Protein AF-A0A5B8XBV9-F1 (afdb_monomer)

Organism: NCBI:txid2163644

Foldseek 3Di:
DDPVVVVVVVVVVVVVVVVVVVVPPDDPQKDWDQADPVFGDHIDIDGHPVPRQWDADPGRRDIDGNDDD

Nearest PDB structures (foldseek):
  2jvm-assembly1_A  TM=8.058E-01  e=5.331E-02  Cereibacter sphaeroides 2.4.1
  8qby-assembly1_R  TM=7.926E-01  e=1.299E-01  Paracoccus denitrificans PD1222

pLDDT: mean 74.34, std 14.37, range [49.78, 92.06]

Mean predicted aligned error: 12.8 Å

Sequence (69 aa):
MSILKKLAKYFISCIAMKILNFMSKEEDTKVSCDGQDNIKHPKIYIEYKENEKVVKCQYCGKIFNKYEK

Structure (mmCIF, N/CA/C/O backbone):
data_AF-A0A5B8XBV9-F1
#
_entry.id   AF-A0A5B8XBV9-F1
#
loop_
_atom_site.group_PDB
_atom_site.id
_atom_site.type_symbol
_atom_site.label_atom_id
_atom_site.label_a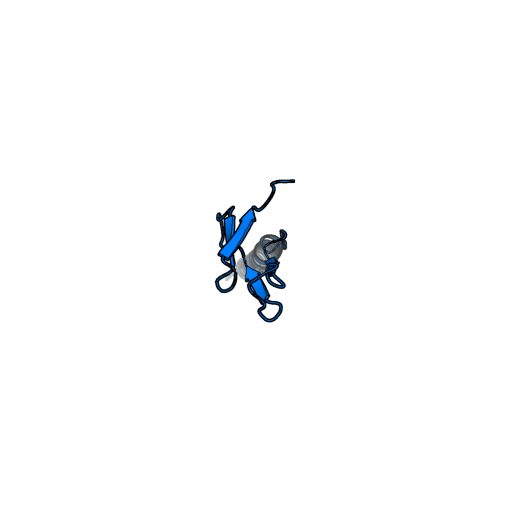lt_id
_atom_site.label_comp_id
_atom_site.label_asym_id
_atom_site.label_entity_id
_atom_site.label_seq_id
_atom_site.pdbx_PDB_ins_code
_atom_site.Cartn_x
_atom_site.Cartn_y
_atom_site.Cartn_z
_atom_site.occupancy
_atom_site.B_iso_or_equiv
_atom_site.auth_seq_id
_atom_site.auth_comp_id
_atom_site.auth_asym_id
_atom_site.auth_atom_id
_atom_site.pdbx_PDB_model_num
ATOM 1 N N . MET A 1 1 ? -45.975 2.111 26.419 1.00 54.09 1 MET A N 1
ATOM 2 C CA . MET A 1 1 ? -44.691 1.827 25.731 1.00 54.09 1 MET A CA 1
ATOM 3 C C . MET A 1 1 ? -43.927 3.131 25.562 1.00 54.09 1 MET A C 1
ATOM 5 O O . MET A 1 1 ? -44.294 3.955 24.739 1.00 54.09 1 MET A O 1
ATOM 9 N N . SER A 1 2 ? -42.953 3.372 26.439 1.00 53.12 2 SER A N 1
ATOM 10 C CA . SER A 1 2 ? -42.416 4.710 26.705 1.00 53.12 2 SER A CA 1
ATOM 11 C C . SER A 1 2 ? -41.531 5.238 25.573 1.00 53.12 2 SER A C 1
ATOM 13 O O . SER A 1 2 ? -40.483 4.664 25.277 1.00 53.12 2 SER A O 1
ATOM 15 N N . ILE A 1 3 ? -41.941 6.370 24.997 1.00 62.19 3 ILE A N 1
ATOM 16 C CA . ILE A 1 3 ? -41.245 7.177 23.975 1.00 62.19 3 ILE A CA 1
ATOM 17 C C . ILE A 1 3 ? -39.768 7.431 24.332 1.00 62.19 3 ILE A C 1
ATOM 19 O O . ILE A 1 3 ? -38.910 7.432 23.448 1.00 62.19 3 ILE A O 1
ATOM 23 N N . LEU A 1 4 ? -39.445 7.505 25.630 1.00 59.66 4 LEU A N 1
ATOM 24 C CA . LEU A 1 4 ? -38.072 7.595 26.140 1.00 59.66 4 LEU A CA 1
ATOM 25 C C . LEU A 1 4 ? -37.145 6.475 25.632 1.00 59.66 4 LEU A C 1
ATOM 27 O O . LEU A 1 4 ? -35.992 6.744 25.302 1.00 59.66 4 LEU A O 1
ATOM 31 N N . LYS A 1 5 ? -37.628 5.229 25.511 1.00 56.44 5 LYS A N 1
ATOM 32 C CA . LYS A 1 5 ? -36.798 4.102 25.038 1.00 56.44 5 LYS A CA 1
ATOM 33 C C . LYS A 1 5 ? -36.424 4.243 23.557 1.00 56.44 5 LYS A C 1
ATOM 35 O O . LYS A 1 5 ? -35.383 3.747 23.135 1.00 56.44 5 LYS A O 1
ATOM 40 N N . LYS A 1 6 ? -37.265 4.922 22.770 1.00 60.12 6 LYS A N 1
ATOM 41 C CA . LYS A 1 6 ? -37.067 5.131 21.328 1.00 60.12 6 LYS A CA 1
ATOM 42 C C . LYS A 1 6 ? -36.051 6.247 21.066 1.00 60.12 6 LYS A C 1
ATOM 44 O O . LYS A 1 6 ? -35.179 6.084 20.218 1.00 60.12 6 LYS A O 1
ATOM 49 N N . LEU A 1 7 ? -36.113 7.319 21.858 1.00 60.66 7 LEU A N 1
ATOM 50 C CA . LEU A 1 7 ? -35.165 8.437 21.808 1.00 60.66 7 LEU A CA 1
ATOM 51 C C . LEU A 1 7 ? -33.755 8.024 22.247 1.00 60.66 7 LEU A C 1
ATOM 53 O O . LEU A 1 7 ? -32.790 8.345 21.559 1.00 60.66 7 LEU A O 1
ATOM 57 N N . ALA A 1 8 ? -33.634 7.236 23.321 1.00 61.22 8 ALA A N 1
ATOM 58 C CA . ALA A 1 8 ? -32.339 6.722 23.773 1.00 61.22 8 ALA A CA 1
ATOM 59 C C . ALA A 1 8 ? -31.646 5.862 22.699 1.00 61.22 8 ALA A C 1
ATOM 61 O O . ALA A 1 8 ? -30.443 5.983 22.481 1.00 61.22 8 ALA A O 1
ATOM 62 N N . LYS A 1 9 ? -32.412 5.044 21.964 1.00 60.53 9 LYS A N 1
ATOM 63 C CA . LYS A 1 9 ? -31.884 4.185 20.893 1.00 60.53 9 LYS A CA 1
ATOM 64 C C . LYS A 1 9 ? -31.359 4.992 19.699 1.00 60.53 9 LYS A C 1
ATOM 66 O O . LYS A 1 9 ? -30.312 4.657 19.153 1.00 60.53 9 LYS A O 1
ATOM 71 N N . TYR A 1 10 ? -32.045 6.079 19.341 1.00 61.34 10 TYR A N 1
ATOM 72 C CA . TYR A 1 10 ? -31.587 7.017 18.310 1.00 61.34 10 TYR A CA 1
ATOM 73 C C . TYR A 1 10 ? -30.309 7.754 18.724 1.00 61.34 10 TYR A C 1
ATOM 75 O O . TYR A 1 10 ? -29.390 7.890 17.921 1.00 61.34 10 TYR A O 1
ATOM 83 N N . PHE A 1 11 ? -30.216 8.176 19.987 1.00 62.28 11 PHE A N 1
ATOM 84 C CA . PHE A 1 11 ? -29.044 8.889 20.495 1.00 62.28 11 PHE A CA 1
ATOM 85 C C . PHE A 1 11 ? -27.781 8.015 20.480 1.00 62.28 11 PHE A C 1
ATOM 87 O O . PHE A 1 11 ? -26.728 8.451 20.017 1.00 62.28 11 PHE A O 1
ATOM 94 N N . ILE A 1 12 ? -27.907 6.753 20.904 1.00 65.12 12 ILE A N 1
ATOM 95 C CA . ILE A 1 12 ? -26.813 5.770 20.872 1.00 65.12 12 ILE A CA 1
ATOM 96 C C . ILE A 1 12 ? -26.378 5.484 19.426 1.00 65.12 12 ILE A C 1
ATOM 98 O O . ILE A 1 12 ? -25.182 5.426 19.146 1.00 65.12 12 ILE A O 1
ATOM 102 N N . SER A 1 13 ? -27.330 5.377 18.491 1.00 65.12 13 SER A N 1
ATOM 103 C CA . SER A 1 13 ? -27.040 5.172 17.065 1.00 65.12 13 SER A CA 1
ATOM 104 C C . SER A 1 13 ? -26.202 6.307 16.466 1.00 65.12 13 SER A C 1
ATOM 106 O O . SER A 1 13 ? -25.240 6.047 15.745 1.00 65.12 13 SER A O 1
ATOM 108 N N . CYS A 1 14 ? -26.533 7.564 16.773 1.00 61.03 14 CYS A N 1
ATOM 109 C CA . CYS A 1 14 ? -25.807 8.726 16.251 1.00 61.03 14 CYS A CA 1
ATOM 110 C C . CYS A 1 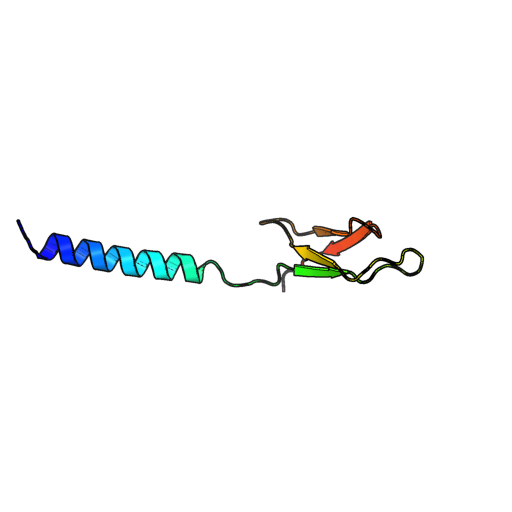14 ? -24.374 8.824 16.795 1.00 61.03 14 CYS A C 1
ATOM 112 O O . CYS A 1 14 ? -23.462 9.230 16.073 1.00 61.03 14 CYS A O 1
ATOM 114 N N . ILE A 1 15 ? -24.166 8.442 18.058 1.00 71.19 15 ILE A N 1
ATOM 115 C CA . ILE A 1 15 ? -22.839 8.435 18.685 1.00 71.19 15 ILE A CA 1
ATOM 116 C C . ILE A 1 15 ? -21.965 7.336 18.070 1.00 71.19 15 ILE A C 1
ATOM 118 O O . ILE A 1 15 ? -20.825 7.607 17.697 1.00 71.19 15 ILE A O 1
ATOM 122 N N . ALA A 1 16 ? -22.508 6.131 17.874 1.00 65.56 16 ALA A N 1
ATOM 123 C CA . ALA A 1 16 ? -21.780 5.024 17.254 1.00 65.56 16 ALA A CA 1
ATOM 124 C C . ALA A 1 16 ? -21.294 5.362 15.830 1.00 65.56 16 ALA A C 1
ATOM 126 O O . ALA A 1 16 ? -20.137 5.114 15.495 1.00 65.56 16 ALA A O 1
ATOM 127 N N . MET A 1 17 ? -22.141 6.006 15.017 1.00 61.78 17 MET A N 1
ATOM 128 C CA . MET A 1 17 ? -21.788 6.430 13.654 1.00 61.78 17 MET A CA 1
ATOM 129 C C . MET A 1 17 ? -20.665 7.480 13.618 1.00 61.78 17 MET A C 1
ATOM 131 O O . MET A 1 17 ? -19.817 7.455 12.727 1.00 61.78 17 MET A O 1
ATOM 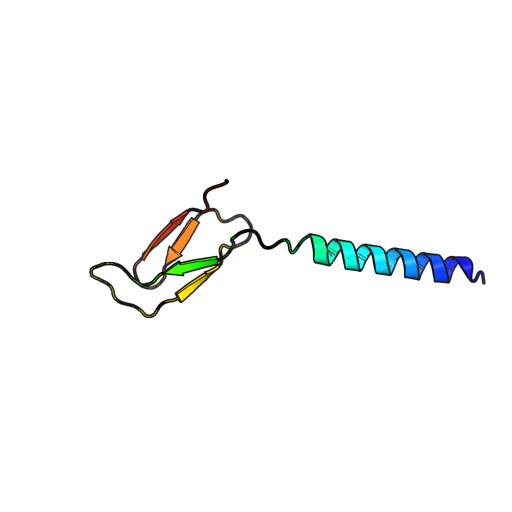135 N N . LYS A 1 18 ? -20.626 8.396 14.594 1.00 60.38 18 LYS A N 1
ATOM 136 C CA . LYS A 1 18 ? -19.536 9.377 14.723 1.00 60.38 18 LYS A CA 1
ATOM 137 C C . LYS A 1 18 ? -18.213 8.736 15.147 1.00 60.38 18 LYS A C 1
ATOM 139 O O . LYS A 1 18 ? -17.173 9.149 14.647 1.00 60.38 18 LYS A O 1
ATOM 144 N N . ILE A 1 19 ? -18.247 7.737 16.031 1.00 61.56 19 ILE A N 1
ATOM 145 C CA . ILE A 1 19 ? -17.045 7.031 16.506 1.00 61.56 19 ILE A CA 1
ATOM 146 C C . ILE A 1 19 ? -16.417 6.194 15.380 1.00 61.56 19 ILE A C 1
ATOM 148 O O . ILE A 1 19 ? -15.205 6.254 15.194 1.00 61.56 19 ILE A O 1
ATOM 152 N N . LEU A 1 20 ? -17.229 5.496 14.575 1.00 59.97 20 LEU A N 1
ATOM 153 C CA . LEU A 1 20 ? -16.757 4.739 13.403 1.00 59.97 20 LEU A CA 1
ATOM 154 C C . LEU A 1 20 ? -16.017 5.628 12.389 1.00 59.97 20 LEU A C 1
ATOM 156 O O . LEU A 1 20 ? -14.941 5.268 11.922 1.00 59.97 20 LEU A O 1
ATOM 160 N N . ASN A 1 21 ? -16.547 6.821 12.106 1.00 56.16 21 ASN A N 1
ATOM 161 C CA . ASN A 1 21 ? -15.893 7.773 11.202 1.00 56.16 21 ASN A CA 1
ATOM 162 C C . ASN A 1 21 ? -14.601 8.366 11.785 1.00 56.16 21 ASN A C 1
ATOM 164 O O . ASN A 1 21 ? -13.672 8.664 11.042 1.00 56.16 21 ASN A O 1
ATOM 168 N N . PHE A 1 22 ? -14.511 8.526 13.108 1.00 52.03 22 PHE A N 1
ATOM 169 C CA . PHE A 1 22 ? -13.324 9.087 13.759 1.00 52.03 22 PHE A CA 1
ATOM 170 C C . PHE A 1 22 ? -12.126 8.120 13.774 1.00 52.03 22 PHE A C 1
ATOM 172 O O . PHE A 1 22 ? -10.983 8.571 13.795 1.00 52.03 22 PHE A O 1
ATOM 179 N N . MET A 1 23 ? -12.365 6.805 13.717 1.00 49.78 23 MET A N 1
ATOM 180 C CA . MET A 1 23 ? -11.302 5.792 13.613 1.00 49.78 23 MET A CA 1
ATOM 181 C C . MET A 1 23 ? -10.694 5.678 12.207 1.00 49.78 23 MET A C 1
ATOM 183 O O . MET A 1 23 ? -9.638 5.078 12.059 1.00 49.78 23 MET A O 1
ATOM 187 N N . SER A 1 24 ? -11.301 6.296 11.190 1.00 53.22 24 SER A N 1
ATOM 188 C CA . SER A 1 24 ? -10.738 6.385 9.831 1.00 53.22 24 SER A CA 1
ATOM 189 C C . SER A 1 24 ? -9.787 7.577 9.695 1.00 53.22 24 SER A C 1
ATOM 191 O O . SER A 1 24 ? -9.781 8.274 8.683 1.00 53.22 24 SER A O 1
ATOM 193 N N . LYS A 1 25 ? -9.030 7.883 10.754 1.00 51.56 25 LYS A N 1
ATOM 194 C CA . LYS A 1 25 ? -8.036 8.951 10.723 1.00 51.56 25 LYS A CA 1
ATOM 195 C C . LYS A 1 25 ? -6.906 8.470 9.823 1.00 51.56 25 LYS A C 1
ATOM 197 O O . LYS A 1 25 ? -6.204 7.528 10.165 1.00 51.56 25 LYS A O 1
ATOM 202 N N . GLU A 1 26 ? -6.823 9.081 8.649 1.00 58.09 26 GLU A N 1
ATOM 203 C CA . GLU A 1 26 ? -5.882 8.783 7.573 1.00 58.09 26 GLU A CA 1
ATOM 204 C C . GLU A 1 26 ? -4.447 9.039 8.045 1.00 58.09 26 GLU A C 1
ATOM 206 O O . GLU A 1 26 ? -3.856 10.091 7.820 1.00 58.09 26 GLU A O 1
ATOM 211 N N . GLU A 1 27 ? -3.884 8.081 8.768 1.00 57.91 27 GLU A N 1
ATOM 212 C CA . GLU A 1 27 ? -2.440 7.957 8.883 1.00 57.91 27 GLU A CA 1
ATOM 213 C C . GLU A 1 27 ? -1.905 7.634 7.490 1.00 57.91 27 GLU A C 1
ATOM 215 O O . GLU A 1 27 ? -2.566 6.906 6.747 1.00 57.91 27 GLU A O 1
ATOM 220 N N . ASP A 1 28 ? -0.733 8.160 7.138 1.00 62.84 28 ASP A N 1
ATOM 221 C CA . ASP A 1 28 ? -0.063 7.978 5.847 1.00 62.84 28 ASP A CA 1
ATOM 222 C C . ASP A 1 28 ? 0.110 6.481 5.496 1.00 62.84 28 ASP A C 1
ATOM 224 O O . ASP A 1 28 ? 1.145 5.856 5.727 1.00 62.84 28 ASP A O 1
ATOM 228 N N . THR A 1 29 ? -0.952 5.875 4.966 1.00 75.69 29 THR A N 1
ATOM 229 C CA . THR A 1 29 ? -1.077 4.446 4.653 1.00 75.69 29 THR A CA 1
ATOM 230 C C . THR A 1 29 ? -0.709 4.171 3.211 1.00 75.69 29 THR A C 1
ATOM 232 O O . THR A 1 29 ? -0.730 3.018 2.803 1.00 75.69 29 THR A O 1
ATOM 235 N N . LYS A 1 30 ? -0.343 5.189 2.426 1.00 85.12 30 LYS A N 1
ATOM 236 C CA . LYS A 1 30 ? -0.027 5.031 1.006 1.00 85.12 30 LYS A CA 1
ATOM 237 C C . LYS A 1 30 ? 1.361 5.568 0.703 1.00 85.12 30 LYS A C 1
ATOM 239 O O . LYS A 1 30 ? 1.724 6.659 1.130 1.00 85.12 30 LYS A O 1
ATOM 244 N N . VAL A 1 31 ? 2.122 4.814 -0.082 1.00 89.94 31 VAL A N 1
ATOM 245 C CA . VAL A 1 31 ? 3.426 5.221 -0.610 1.00 89.94 31 VAL A CA 1
ATOM 246 C C . VAL A 1 31 ? 3.408 5.154 -2.130 1.00 89.94 31 VAL A C 1
ATOM 248 O O . VAL A 1 31 ? 2.840 4.232 -2.712 1.00 89.94 31 VAL A O 1
ATOM 251 N N . SER A 1 32 ? 4.019 6.134 -2.792 1.00 90.56 32 SER A N 1
ATOM 252 C CA . SER A 1 32 ? 4.172 6.106 -4.245 1.00 90.56 32 SER A CA 1
ATOM 253 C C . SER A 1 32 ? 5.531 5.548 -4.654 1.00 90.56 32 SER A C 1
ATOM 255 O O . SER A 1 32 ? 6.552 5.889 -4.058 1.00 90.56 32 SER A O 1
ATOM 257 N N . CYS A 1 33 ? 5.551 4.734 -5.707 1.00 91.38 33 CYS A N 1
ATOM 258 C CA . CYS A 1 33 ? 6.771 4.220 -6.311 1.00 91.38 33 CYS A CA 1
ATOM 259 C C . CYS A 1 33 ? 6.792 4.532 -7.810 1.00 91.38 33 CYS A C 1
ATOM 261 O O . CYS A 1 33 ? 5.900 4.107 -8.544 1.00 91.38 33 CYS A O 1
ATOM 263 N N . ASP A 1 34 ? 7.821 5.257 -8.248 1.00 92.06 34 ASP A N 1
ATOM 264 C CA . ASP A 1 34 ? 8.011 5.717 -9.631 1.00 92.06 34 ASP A CA 1
ATOM 265 C C . ASP A 1 34 ? 9.091 4.902 -10.389 1.00 92.06 34 ASP A C 1
ATOM 267 O O . ASP A 1 34 ? 9.507 5.280 -11.482 1.00 92.06 34 ASP A O 1
ATOM 271 N N . GLY A 1 35 ? 9.563 3.790 -9.811 1.00 86.44 35 GLY A N 1
ATOM 272 C CA . GLY A 1 35 ? 10.634 2.949 -10.361 1.00 86.44 35 GLY A CA 1
ATOM 273 C C . GLY A 1 35 ? 11.982 3.063 -9.639 1.00 86.44 35 GLY A C 1
ATOM 274 O O . GLY A 1 35 ? 12.138 3.789 -8.654 1.00 86.44 35 GLY A O 1
ATOM 275 N N . GLN A 1 36 ? 12.954 2.290 -10.127 1.00 82.44 36 GLN A 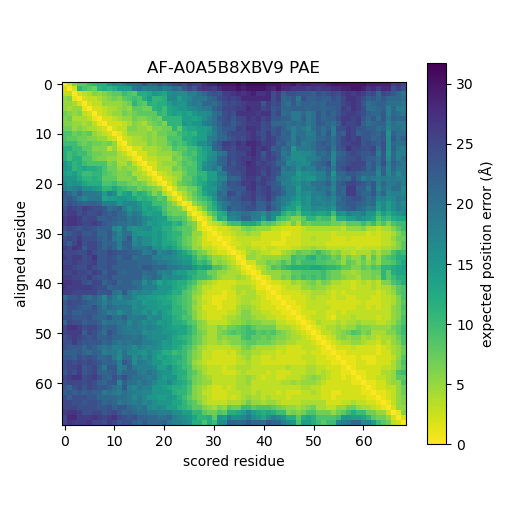N 1
ATOM 276 C CA . GLN A 1 36 ? 14.362 2.299 -9.706 1.00 82.44 36 GLN A CA 1
ATOM 277 C C . GLN A 1 36 ? 15.248 2.428 -10.956 1.00 82.44 36 GLN A C 1
ATOM 279 O O . GLN A 1 36 ? 14.788 2.099 -12.047 1.00 82.44 36 GLN A O 1
ATOM 284 N N . ASP A 1 37 ? 16.498 2.886 -10.819 1.00 79.50 37 ASP A N 1
ATOM 285 C CA . ASP A 1 37 ? 17.398 3.284 -11.923 1.00 79.50 37 ASP A CA 1
ATOM 286 C C . ASP A 1 37 ? 17.388 2.345 -13.145 1.00 79.50 37 ASP A C 1
ATOM 288 O O . ASP A 1 37 ? 17.369 2.810 -14.284 1.00 79.50 37 ASP A O 1
ATOM 292 N N . ASN A 1 38 ? 17.320 1.029 -12.911 1.00 78.06 38 ASN A N 1
ATOM 293 C CA . ASN A 1 38 ? 17.346 -0.002 -13.954 1.00 78.06 38 ASN A CA 1
ATOM 294 C C . ASN A 1 38 ? 15.987 -0.680 -14.233 1.00 78.06 38 ASN A C 1
ATOM 296 O O . ASN A 1 38 ? 15.896 -1.501 -15.141 1.00 78.06 38 ASN A O 1
ATOM 300 N N . ILE A 1 39 ? 14.928 -0.361 -13.477 1.00 82.81 39 ILE A N 1
ATOM 301 C CA . ILE A 1 39 ? 13.583 -0.940 -13.638 1.00 82.81 39 ILE A CA 1
ATOM 302 C C . ILE A 1 39 ? 12.555 0.194 -13.658 1.00 82.81 39 ILE A C 1
ATOM 304 O O . ILE A 1 39 ? 12.112 0.686 -12.614 1.00 82.81 39 ILE A O 1
ATOM 308 N N . LYS A 1 40 ? 12.162 0.595 -14.870 1.00 84.62 40 LYS A N 1
ATOM 309 C CA . LYS A 1 40 ? 11.139 1.620 -15.100 1.00 84.62 40 LYS A CA 1
ATOM 310 C C . LYS A 1 40 ? 9.754 0.977 -15.121 1.00 84.62 40 LYS A C 1
ATOM 312 O O . LYS A 1 40 ? 9.506 0.074 -15.915 1.00 84.62 40 LYS A O 1
ATOM 317 N N . HIS A 1 41 ? 8.852 1.464 -14.273 1.00 88.00 41 HIS A N 1
ATOM 318 C CA . HIS A 1 41 ? 7.430 1.125 -14.300 1.00 88.00 41 HIS A CA 1
ATOM 319 C C . HIS A 1 41 ? 6.591 2.396 -14.105 1.00 88.00 41 HIS A C 1
ATOM 321 O O . HIS A 1 41 ? 7.106 3.383 -13.576 1.00 88.00 41 HIS A O 1
ATOM 327 N N . PRO A 1 42 ? 5.313 2.407 -14.527 1.00 90.62 42 PRO A N 1
ATOM 328 C CA . PRO A 1 42 ? 4.417 3.524 -14.257 1.00 90.62 42 PRO A CA 1
ATOM 329 C C . PRO A 1 42 ? 4.336 3.813 -12.760 1.00 90.62 42 PRO A C 1
ATOM 331 O O . PRO A 1 42 ? 4.448 2.897 -11.942 1.00 90.62 42 PRO A O 1
ATOM 334 N N . LYS A 1 43 ? 4.107 5.076 -12.400 1.00 91.19 43 LYS A N 1
ATOM 335 C CA . LYS A 1 43 ? 3.899 5.452 -11.004 1.00 91.19 43 LYS A CA 1
ATOM 336 C C . LYS A 1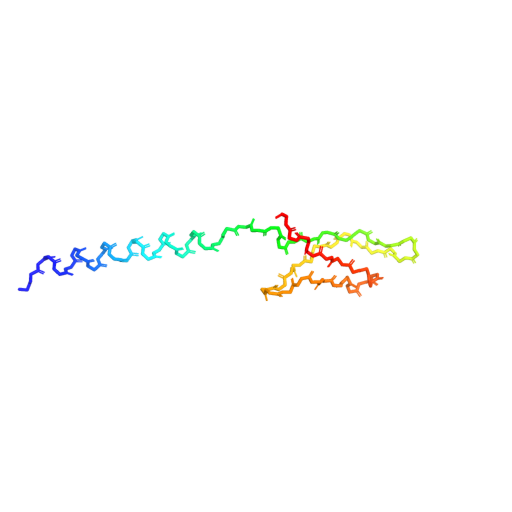 43 ? 2.728 4.663 -10.424 1.00 91.19 43 LYS A C 1
ATOM 338 O O . LYS A 1 43 ? 1.609 4.760 -10.924 1.00 91.19 43 LYS A O 1
ATOM 343 N N . ILE A 1 44 ? 2.993 3.914 -9.360 1.00 90.25 44 ILE A N 1
ATOM 344 C CA . ILE A 1 44 ? 1.968 3.189 -8.609 1.00 90.25 44 ILE A CA 1
ATOM 345 C C . ILE A 1 44 ? 1.885 3.709 -7.182 1.00 90.25 44 ILE A C 1
ATOM 347 O O . ILE A 1 44 ? 2.864 4.215 -6.632 1.00 90.25 44 ILE A O 1
ATOM 351 N N . TYR A 1 45 ? 0.715 3.537 -6.582 1.00 90.44 45 TYR A N 1
ATOM 352 C CA . TYR A 1 45 ? 0.462 3.809 -5.175 1.00 90.44 45 TYR A CA 1
ATOM 353 C C . TYR A 1 45 ? 0.230 2.474 -4.483 1.00 90.44 45 TYR A C 1
ATOM 355 O O . TYR A 1 45 ? -0.576 1.671 -4.949 1.00 90.44 45 TYR A O 1
ATOM 363 N N . ILE A 1 46 ? 0.970 2.225 -3.411 1.00 90.19 46 ILE A N 1
ATOM 364 C CA . ILE A 1 46 ? 0.899 0.986 -2.649 1.00 90.19 46 ILE A CA 1
ATOM 365 C C . ILE A 1 46 ? 0.415 1.330 -1.251 1.00 90.19 46 ILE A C 1
ATOM 367 O O . ILE A 1 46 ? 0.947 2.242 -0.618 1.00 90.19 46 ILE A O 1
ATOM 371 N N . GLU A 1 47 ? -0.597 0.607 -0.791 1.00 88.38 47 GLU A N 1
ATOM 372 C CA . GLU A 1 47 ? -1.156 0.772 0.544 1.00 88.38 47 GLU A CA 1
ATOM 373 C C . GLU A 1 47 ? -0.455 -0.179 1.524 1.00 88.38 47 GLU A C 1
ATOM 375 O O . GLU A 1 47 ? -0.229 -1.351 1.211 1.00 88.38 47 GLU A O 1
ATOM 380 N N . TYR A 1 48 ? -0.092 0.319 2.704 1.00 85.69 48 TYR A N 1
ATOM 381 C CA . TYR A 1 48 ? 0.336 -0.510 3.825 1.00 85.69 48 TYR A CA 1
ATOM 382 C C . TYR A 1 48 ? -0.89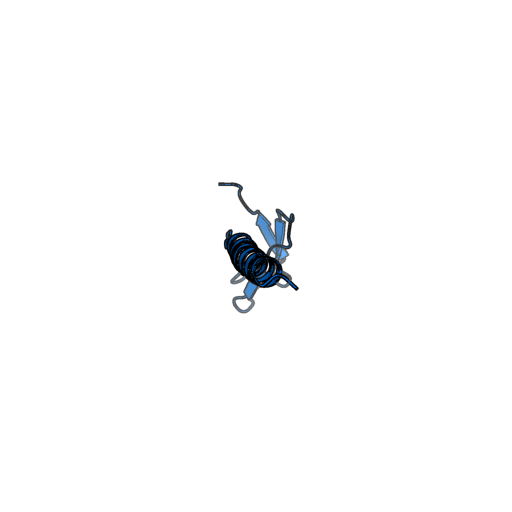0 -1.233 4.378 1.00 85.69 48 TYR A C 1
ATOM 384 O O . TYR A 1 48 ? -1.919 -0.602 4.629 1.00 85.69 48 TYR A O 1
ATOM 392 N N . LYS A 1 49 ? -0.788 -2.546 4.605 1.00 82.94 49 LYS A N 1
ATOM 393 C CA . LYS A 1 49 ? -1.839 -3.254 5.341 1.00 82.94 49 LYS A CA 1
ATOM 394 C C . LYS A 1 49 ? -1.841 -2.817 6.800 1.00 82.94 49 LYS A C 1
ATOM 396 O O . LYS A 1 49 ? -0.822 -2.379 7.338 1.00 82.94 49 LYS A O 1
ATOM 401 N N . GLU A 1 50 ? -2.983 -2.990 7.456 1.00 75.75 50 GLU A N 1
ATOM 402 C CA . GLU A 1 50 ? -3.104 -2.776 8.895 1.00 75.75 50 GLU A CA 1
ATOM 403 C C . GLU A 1 50 ? -2.027 -3.590 9.634 1.00 75.75 50 GLU A C 1
ATOM 405 O O . GLU A 1 50 ? -1.946 -4.810 9.489 1.00 75.75 50 GLU A O 1
ATOM 410 N N . ASN A 1 51 ? -1.197 -2.905 10.428 1.00 74.88 51 ASN A N 1
ATOM 411 C CA . ASN A 1 51 ? -0.051 -3.445 11.180 1.00 74.88 51 ASN A CA 1
ATOM 412 C C . ASN A 1 51 ? 1.214 -3.810 10.373 1.00 74.88 51 ASN A C 1
ATOM 414 O O . ASN A 1 51 ? 2.201 -4.235 10.976 1.00 74.88 51 ASN A O 1
ATOM 418 N N . GLU A 1 52 ? 1.259 -3.608 9.051 1.00 80.56 52 GLU A N 1
ATOM 419 C CA . GLU A 1 52 ? 2.501 -3.773 8.284 1.00 80.56 52 GLU A CA 1
ATOM 420 C C . GLU A 1 52 ? 3.343 -2.490 8.310 1.00 80.56 52 GLU A C 1
ATOM 422 O O . GLU A 1 52 ? 2.925 -1.426 7.857 1.00 80.56 52 GLU A O 1
ATOM 427 N N . LYS A 1 53 ? 4.576 -2.599 8.820 1.00 83.62 53 LYS A N 1
ATOM 428 C CA . LYS A 1 53 ? 5.552 -1.494 8.826 1.00 83.62 53 LYS A CA 1
ATOM 429 C C . LYS A 1 53 ? 6.370 -1.409 7.540 1.00 83.62 53 LYS A C 1
ATOM 431 O O . LYS A 1 53 ? 7.142 -0.471 7.379 1.00 83.62 53 LYS A O 1
ATOM 436 N N . VAL A 1 54 ? 6.245 -2.389 6.648 1.00 87.81 54 VAL A N 1
ATOM 437 C CA . VAL A 1 54 ? 7.088 -2.525 5.459 1.00 87.81 54 VAL A CA 1
ATOM 438 C C . VAL A 1 54 ? 6.225 -2.911 4.270 1.00 87.81 54 VAL A C 1
ATOM 440 O O . VAL A 1 54 ? 5.404 -3.816 4.375 1.00 87.81 54 VAL A O 1
ATOM 443 N N . VAL A 1 55 ? 6.443 -2.266 3.128 1.00 90.25 55 VAL A N 1
ATOM 444 C CA . VAL A 1 55 ? 5.790 -2.624 1.869 1.00 90.25 55 VAL A CA 1
ATOM 445 C C . VAL A 1 55 ? 6.806 -2.698 0.734 1.00 90.25 55 VAL A C 1
ATOM 447 O O . VAL A 1 55 ? 7.759 -1.920 0.673 1.00 90.25 55 VAL A O 1
ATOM 450 N N . LYS A 1 56 ? 6.621 -3.665 -0.168 1.00 90.62 56 LYS A N 1
ATOM 451 C CA . LYS A 1 56 ? 7.510 -3.908 -1.308 1.00 90.62 56 LYS A CA 1
ATOM 452 C C . LYS A 1 56 ? 6.798 -3.586 -2.617 1.00 90.62 56 LYS A C 1
ATOM 454 O O . LYS A 1 56 ? 5.694 -4.066 -2.863 1.00 90.62 56 LYS A O 1
ATOM 459 N N . CYS A 1 57 ? 7.458 -2.832 -3.490 1.00 90.94 57 C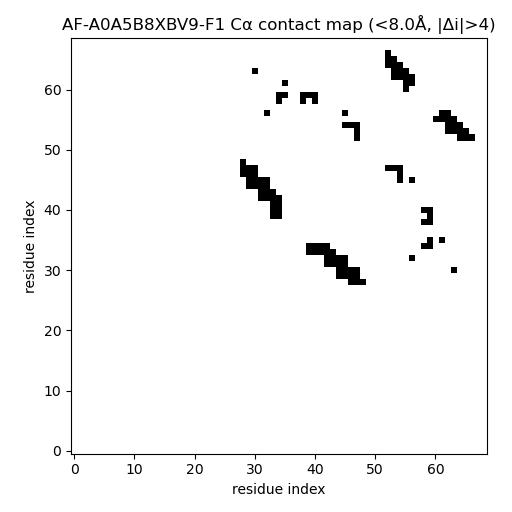YS A N 1
ATOM 460 C CA . CYS A 1 57 ? 6.987 -2.623 -4.853 1.00 90.94 57 CYS A CA 1
ATOM 461 C C . CYS A 1 57 ? 7.035 -3.931 -5.652 1.00 90.94 57 CYS A C 1
ATOM 463 O O . CYS A 1 57 ? 8.079 -4.578 -5.730 1.00 90.94 57 CYS A O 1
ATOM 465 N N . GLN A 1 58 ? 5.918 -4.297 -6.284 1.00 88.62 58 GLN A N 1
ATOM 466 C CA . GLN A 1 58 ? 5.812 -5.518 -7.092 1.00 88.62 58 GLN A CA 1
ATOM 467 C C . GLN A 1 58 ? 6.638 -5.470 -8.386 1.00 88.62 58 GLN A C 1
ATOM 469 O O . GLN A 1 58 ? 6.986 -6.518 -8.916 1.00 88.62 58 GLN A O 1
ATOM 474 N N . TYR A 1 59 ? 6.976 -4.272 -8.872 1.00 90.25 59 TYR A N 1
ATOM 475 C CA . TYR A 1 59 ? 7.688 -4.088 -10.138 1.00 90.25 59 TYR A CA 1
ATOM 476 C C . TYR A 1 59 ? 9.203 -3.985 -9.948 1.00 90.25 59 TYR A C 1
ATOM 478 O O . TYR A 1 59 ? 9.949 -4.789 -10.494 1.00 90.25 59 TYR A O 1
ATOM 486 N N . CYS A 1 60 ? 9.677 -3.008 -9.167 1.00 91.12 60 CYS A N 1
ATOM 487 C CA . CYS A 1 60 ? 11.116 -2.790 -8.965 1.00 91.12 60 CYS A CA 1
ATOM 488 C C . CYS A 1 60 ? 11.683 -3.476 -7.716 1.00 91.12 60 CYS A C 1
ATOM 490 O O . CYS A 1 60 ? 12.894 -3.504 -7.530 1.00 91.12 60 CYS A O 1
ATOM 492 N N . GLY A 1 61 ? 10.834 -4.014 -6.835 1.00 88.25 61 GLY A N 1
ATOM 493 C CA . GLY A 1 61 ? 11.279 -4.654 -5.597 1.00 88.25 61 GLY A CA 1
ATOM 494 C C . GLY A 1 61 ? 11.733 -3.691 -4.496 1.00 88.25 61 GLY A C 1
ATOM 495 O O . GLY A 1 61 ? 12.163 -4.166 -3.445 1.00 88.25 61 GLY A O 1
ATOM 496 N N . LYS A 1 62 ? 11.610 -2.372 -4.702 1.00 89.81 62 LYS A N 1
ATOM 497 C CA . LYS A 1 62 ? 11.936 -1.337 -3.711 1.00 89.81 62 LYS A CA 1
ATOM 498 C C . LYS A 1 62 ? 11.105 -1.511 -2.439 1.00 89.81 62 LYS A C 1
ATOM 500 O O . LYS A 1 62 ? 9.896 -1.736 -2.515 1.00 89.81 62 LYS A O 1
ATOM 505 N N . ILE A 1 63 ? 11.766 -1.409 -1.291 1.00 90.25 63 ILE A N 1
ATOM 506 C CA . ILE A 1 63 ? 11.169 -1.590 0.033 1.00 90.25 63 ILE A CA 1
ATOM 507 C C . ILE A 1 63 ? 10.968 -0.216 0.673 1.00 90.25 63 ILE A C 1
ATOM 509 O O . ILE A 1 63 ? 11.882 0.609 0.670 1.00 90.25 63 ILE A O 1
ATOM 513 N N . PHE A 1 64 ? 9.777 0.019 1.214 1.00 89.06 64 PHE A N 1
ATOM 514 C CA . PHE A 1 64 ? 9.413 1.237 1.926 1.00 89.06 64 PHE A CA 1
ATOM 515 C C . PHE A 1 64 ? 9.030 0.886 3.361 1.00 89.06 64 PHE A C 1
ATOM 517 O O . PHE A 1 64 ? 8.213 -0.010 3.576 1.00 89.06 64 PHE A O 1
ATOM 524 N N . ASN A 1 65 ? 9.615 1.596 4.324 1.00 88.69 65 ASN A N 1
ATOM 525 C CA . ASN A 1 65 ? 9.317 1.431 5.741 1.00 88.69 65 ASN A CA 1
ATOM 526 C C . ASN A 1 65 ? 8.419 2.583 6.209 1.00 88.69 65 ASN A C 1
ATOM 528 O O . ASN A 1 65 ? 8.723 3.749 5.950 1.00 88.69 65 ASN A O 1
ATOM 532 N N . LYS A 1 66 ? 7.340 2.263 6.927 1.00 81.38 66 LYS A N 1
ATOM 533 C CA . LYS A 1 66 ? 6.521 3.234 7.655 1.00 81.38 66 LYS A CA 1
ATOM 534 C C . LYS A 1 66 ? 7.348 3.701 8.855 1.00 81.38 66 LYS A C 1
ATOM 536 O O . LYS A 1 66 ? 7.523 2.956 9.818 1.00 81.38 66 LYS A O 1
ATOM 541 N N . TYR A 1 67 ? 7.917 4.900 8.768 1.00 67.56 67 TYR A N 1
ATOM 542 C CA . TYR A 1 67 ? 8.574 5.529 9.911 1.00 67.56 67 TYR A CA 1
ATOM 543 C C . TYR A 1 67 ? 7.488 5.964 10.899 1.00 67.56 67 TYR A C 1
ATOM 545 O O . TYR A 1 67 ? 6.598 6.734 10.538 1.00 67.56 67 TYR A O 1
ATOM 553 N N . GLU A 1 68 ? 7.532 5.441 12.123 1.00 59.00 68 GLU A N 1
ATOM 554 C CA . GLU A 1 68 ? 6.744 5.989 13.230 1.00 59.00 68 GLU A CA 1
ATOM 555 C C . GLU A 1 68 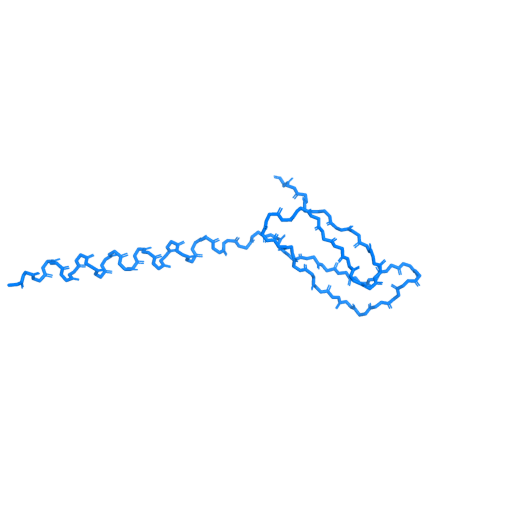? 7.325 7.377 13.543 1.00 59.00 68 GLU A C 1
ATOM 557 O O . GLU A 1 68 ? 8.532 7.508 13.756 1.00 59.00 68 GLU A O 1
ATOM 562 N N . LYS A 1 69 ? 6.487 8.411 13.414 1.00 50.06 69 LYS A N 1
ATOM 563 C CA . LYS A 1 69 ? 6.862 9.827 13.512 1.00 50.06 69 LYS A CA 1
ATOM 564 C C . LYS A 1 69 ? 6.941 10.286 14.962 1.00 50.06 69 LYS A C 1
ATOM 566 O O . LYS A 1 69 ? 6.112 9.801 15.763 1.00 50.06 69 LYS A O 1
#

Radius of gyration: 21.43 Å; Cα contacts (8 Å, |Δi|>4): 61; chains: 1; bounding box: 62×15×42 Å

InterPro domains:
  IPR019401 Zinc finger, CHCC-type [PF10276] (29-64)

Solvent-accessible s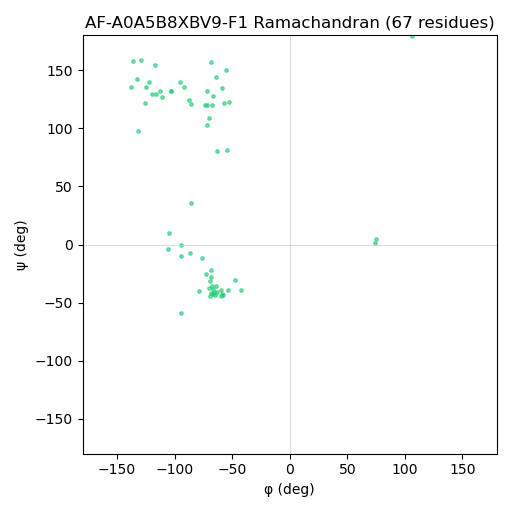urface area (backbone atoms only — not comparable to full-atom values): 4471 Å² total; per-residue (Å²): 136,68,67,66,63,58,52,54,53,52,54,54,50,57,51,52,56,50,53,60,60,61,71,66,63,83,62,91,42,65,46,79,46,68,54,45,102,90,37,84,50,77,76,43,78,46,71,52,55,93,92,49,52,62,46,66,42,90,84,60,60,54,75,46,70,65,76,89,127

Secondary structure (DSSP, 8-state):
--HHHHHHHHHHHHHHHHHHHHT----S-EEEE--BTTB----EEEEPPTT--EEE-TTT--EEE----